Protein AF-A0A7I9V5Q3-F1 (afdb_monomer_lite)

Sequence (51 aa):
MPAPKPPSLDQLRTFLAVFRAGSLSDAARQMGVSQPSVTNHVAALEKWFGK

Secondary structure (DSSP, 8-state):
-PPPPPPPHHHHHHHHHHHHHSSHHHHHHHHTS-HHHHHHHHHHHHHHHT-

Structure (mmCIF, N/CA/C/O backbone):
data_AF-A0A7I9V5Q3-F1
#
_entry.id   AF-A0A7I9V5Q3-F1
#
loop_
_atom_site.group_PDB
_atom_site.id
_atom_site.type_symbol
_atom_site.label_atom_id
_atom_site.label_alt_id
_atom_site.label_comp_id
_atom_site.label_asym_id
_atom_site.label_entity_id
_atom_site.label_seq_id
_atom_site.pdbx_PDB_ins_code
_atom_site.Cartn_x
_atom_site.Cartn_y
_atom_site.Cartn_z
_atom_site.occupancy
_atom_site.B_iso_or_equiv
_atom_site.auth_seq_id
_atom_site.auth_comp_id
_atom_site.auth_asym_id
_atom_site.auth_atom_id
_atom_site.pdbx_PDB_model_num
ATOM 1 N N . MET A 1 1 ? 16.997 13.208 -17.194 1.00 56.22 1 MET A N 1
ATOM 2 C CA . MET A 1 1 ? 16.440 12.556 -15.988 1.00 56.22 1 MET A CA 1
ATOM 3 C C . MET A 1 1 ? 16.372 11.063 -16.262 1.00 56.22 1 MET A C 1
ATOM 5 O O . MET A 1 1 ? 15.903 10.724 -17.344 1.00 56.22 1 MET A O 1
ATOM 9 N N . PRO A 1 2 ? 16.878 10.177 -15.388 1.00 67.56 2 PRO A N 1
ATOM 10 C CA . PRO A 1 2 ? 16.679 8.743 -15.578 1.00 67.56 2 PRO A CA 1
ATOM 11 C C . PRO A 1 2 ? 15.176 8.432 -15.547 1.00 67.56 2 PRO A C 1
ATOM 13 O O . PRO A 1 2 ? 14.442 9.021 -14.753 1.00 67.56 2 PRO A O 1
ATOM 16 N N . ALA A 1 3 ? 14.721 7.546 -16.434 1.00 71.19 3 ALA A N 1
ATOM 17 C CA . ALA A 1 3 ? 13.330 7.104 -16.454 1.00 71.19 3 ALA A CA 1
ATOM 18 C C . ALA A 1 3 ? 12.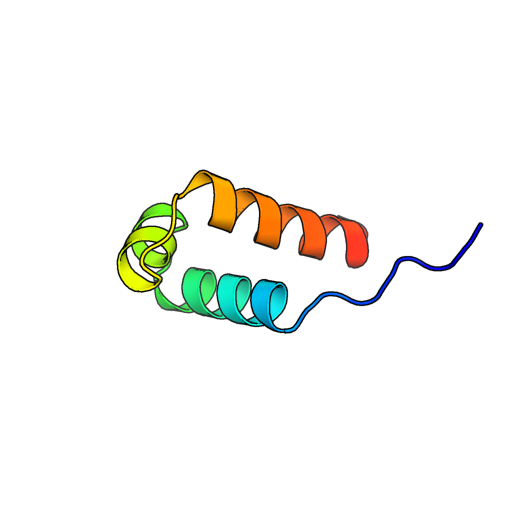959 6.461 -15.100 1.00 71.19 3 ALA A C 1
ATOM 20 O O . ALA A 1 3 ? 13.803 5.786 -14.498 1.00 71.19 3 ALA A O 1
ATOM 21 N N . PRO A 1 4 ? 11.728 6.663 -14.593 1.00 79.81 4 PRO A N 1
ATOM 22 C CA . PRO A 1 4 ? 11.313 6.086 -13.323 1.00 79.81 4 PRO A CA 1
ATOM 23 C C . PRO A 1 4 ? 11.377 4.557 -13.397 1.00 79.81 4 PRO A C 1
ATOM 25 O O . PRO A 1 4 ? 10.890 3.944 -14.350 1.00 79.81 4 PRO A O 1
ATOM 28 N N . LYS A 1 5 ? 11.997 3.933 -12.387 1.00 87.69 5 LYS A N 1
ATOM 29 C CA . LYS A 1 5 ? 12.125 2.472 -12.322 1.00 87.69 5 LYS A CA 1
ATOM 30 C C . LYS A 1 5 ? 10.726 1.844 -12.380 1.00 87.69 5 LYS A C 1
ATOM 32 O O . LYS A 1 5 ? 9.863 2.306 -11.635 1.00 87.69 5 LYS A O 1
ATOM 37 N N . PRO A 1 6 ? 10.499 0.816 -13.217 1.00 91.75 6 PRO A N 1
ATOM 38 C CA . PRO A 1 6 ? 9.211 0.142 -13.269 1.00 91.75 6 PRO A CA 1
ATOM 39 C C . PRO A 1 6 ? 8.820 -0.395 -11.887 1.00 91.75 6 PRO A C 1
ATOM 41 O O . PRO A 1 6 ? 9.704 -0.789 -11.110 1.00 91.75 6 PRO A O 1
ATOM 44 N N . PRO A 1 7 ? 7.517 -0.424 -11.573 1.00 94.06 7 PRO A N 1
ATOM 45 C CA . PRO A 1 7 ? 7.053 -0.923 -10.295 1.00 94.06 7 PRO A CA 1
ATOM 46 C C . PRO A 1 7 ? 7.418 -2.393 -10.095 1.00 94.06 7 PRO A C 1
ATOM 48 O O . PRO A 1 7 ? 7.472 -3.186 -11.038 1.00 94.06 7 PRO A O 1
ATOM 51 N N . SER A 1 8 ? 7.673 -2.765 -8.843 1.00 95.69 8 SER A N 1
ATOM 52 C CA . SER A 1 8 ? 7.936 -4.152 -8.476 1.00 95.69 8 SER A CA 1
ATOM 53 C C . SER A 1 8 ? 6.654 -4.986 -8.533 1.00 95.69 8 SER A C 1
ATOM 55 O O . SER A 1 8 ? 5.537 -4.479 -8.400 1.00 95.69 8 SER A O 1
ATOM 57 N N . LEU A 1 9 ? 6.806 -6.305 -8.665 1.00 96.62 9 LEU A N 1
ATOM 58 C CA . LEU A 1 9 ? 5.666 -7.219 -8.580 1.00 96.62 9 LEU A CA 1
ATOM 59 C C . LEU A 1 9 ? 4.953 -7.124 -7.227 1.00 96.62 9 LEU A C 1
ATOM 61 O O . LEU A 1 9 ? 3.742 -7.305 -7.173 1.00 96.62 9 LEU A O 1
ATOM 65 N N . ASP A 1 10 ? 5.669 -6.807 -6.149 1.00 95.81 10 ASP A N 1
ATOM 66 C CA . ASP A 1 10 ? 5.062 -6.659 -4.825 1.00 95.81 10 ASP A CA 1
ATOM 67 C C . ASP A 1 10 ? 4.185 -5.417 -4.734 1.00 95.81 10 ASP A C 1
ATOM 69 O O . ASP A 1 10 ? 3.112 -5.474 -4.133 1.00 95.81 10 ASP A O 1
ATOM 73 N N . GLN A 1 11 ? 4.566 -4.327 -5.402 1.00 96.38 11 GLN A N 1
ATOM 74 C CA . GLN A 1 11 ? 3.708 -3.153 -5.534 1.00 96.38 11 GLN A CA 1
ATOM 75 C C . GLN A 1 11 ? 2.423 -3.504 -6.294 1.00 96.38 11 GLN A C 1
ATOM 77 O O . GLN A 1 11 ? 1.327 -3.239 -5.802 1.00 96.38 11 GLN A O 1
ATOM 82 N N . LEU A 1 12 ? 2.535 -4.189 -7.438 1.00 97.25 12 LEU A N 1
ATOM 83 C CA . LEU A 1 12 ? 1.375 -4.614 -8.234 1.00 97.25 12 LEU A CA 1
ATOM 84 C C . LEU A 1 12 ? 0.469 -5.603 -7.479 1.00 97.25 12 LEU A C 1
ATOM 86 O O . LEU A 1 12 ? -0.755 -5.481 -7.518 1.00 97.25 12 LEU A O 1
ATOM 90 N N . ARG A 1 13 ? 1.050 -6.560 -6.745 1.00 97.44 13 ARG A N 1
ATOM 91 C CA . ARG A 1 13 ? 0.305 -7.489 -5.877 1.00 97.44 13 ARG A CA 1
ATOM 92 C C . ARG A 1 13 ? -0.429 -6.750 -4.769 1.00 97.44 13 ARG A C 1
ATOM 94 O O . ARG A 1 13 ? -1.592 -7.048 -4.520 1.00 97.44 13 ARG A O 1
ATOM 101 N N . THR A 1 14 ? 0.237 -5.784 -4.139 1.00 98.00 14 THR A N 1
ATOM 102 C CA . THR A 1 14 ? -0.360 -4.956 -3.088 1.00 98.00 14 THR A CA 1
ATOM 103 C C . THR A 1 14 ? -1.550 -4.172 -3.633 1.00 98.00 1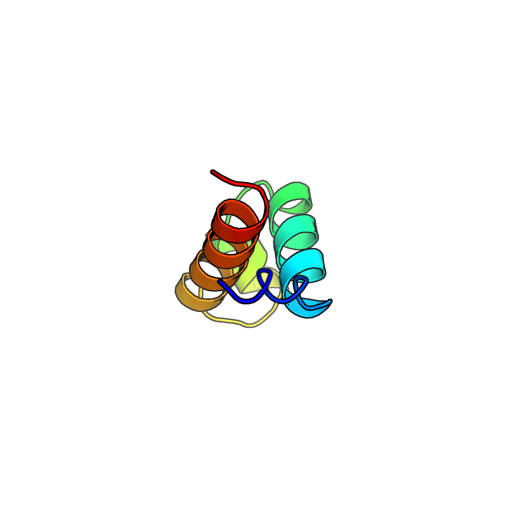4 THR A C 1
ATOM 105 O O . THR A 1 14 ? -2.619 -4.186 -3.034 1.00 98.00 14 THR A O 1
ATOM 108 N N . PHE A 1 15 ? -1.414 -3.570 -4.815 1.00 97.69 15 PHE A N 1
ATOM 109 C CA . PHE A 1 15 ? -2.514 -2.878 -5.483 1.00 97.69 15 PHE A CA 1
ATOM 110 C C . PHE A 1 15 ? -3.710 -3.797 -5.768 1.00 97.69 15 PHE A C 1
ATOM 112 O O . PHE A 1 15 ? -4.846 -3.452 -5.446 1.00 97.69 15 PHE A O 1
ATOM 119 N N . LEU A 1 16 ? -3.472 -5.001 -6.299 1.00 98.12 16 LEU A N 1
ATOM 120 C CA . LEU A 1 16 ? -4.538 -5.983 -6.524 1.00 98.12 16 LEU A CA 1
ATOM 121 C C . LEU A 1 16 ? -5.193 -6.452 -5.218 1.00 98.12 16 LEU A C 1
ATOM 123 O O . LEU A 1 16 ? -6.402 -6.679 -5.193 1.00 98.12 16 LEU A O 1
ATOM 127 N N . ALA A 1 17 ? -4.421 -6.599 -4.139 1.00 98.31 17 ALA A N 1
ATOM 128 C CA . ALA A 1 17 ? -4.955 -6.943 -2.825 1.00 98.31 17 ALA A CA 1
ATOM 129 C C . ALA A 1 17 ? -5.875 -5.836 -2.291 1.00 98.31 17 ALA A C 1
ATOM 131 O 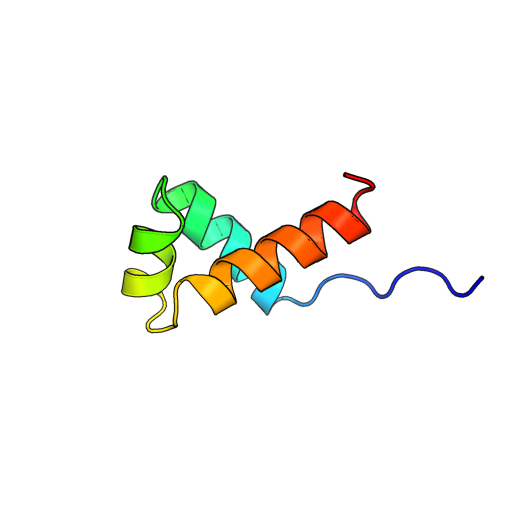O . ALA A 1 17 ? -6.975 -6.135 -1.835 1.00 98.31 17 ALA A O 1
ATOM 132 N N . VAL A 1 18 ? -5.479 -4.566 -2.428 1.00 98.44 18 VAL A N 1
ATOM 133 C CA . VAL A 1 18 ? -6.310 -3.405 -2.065 1.00 98.44 18 VAL A CA 1
ATOM 134 C C . VAL A 1 18 ? -7.592 -3.364 -2.888 1.00 98.44 18 VAL A C 1
ATOM 136 O O . VAL A 1 18 ? -8.669 -3.226 -2.315 1.00 98.44 18 VAL A O 1
ATOM 139 N N . PHE A 1 19 ? -7.500 -3.556 -4.205 1.00 98.19 19 PHE A N 1
ATOM 140 C CA . PHE A 1 19 ? -8.670 -3.600 -5.084 1.00 98.19 19 PHE A CA 1
ATOM 141 C C . PHE A 1 19 ? -9.663 -4.702 -4.683 1.00 98.19 19 PHE A C 1
ATOM 143 O O . PHE A 1 19 ? -10.864 -4.461 -4.630 1.00 98.19 19 PHE A O 1
ATOM 150 N N . ARG A 1 20 ? -9.169 -5.904 -4.358 1.00 98.19 20 ARG A N 1
ATOM 151 C CA . ARG A 1 20 ? -10.011 -7.044 -3.952 1.00 98.19 20 ARG A CA 1
ATOM 152 C C . ARG A 1 20 ? -10.602 -6.888 -2.554 1.00 98.19 20 ARG A C 1
ATOM 154 O O . ARG A 1 20 ? -11.728 -7.313 -2.329 1.00 98.19 20 ARG A O 1
ATOM 161 N N . ALA A 1 21 ? -9.840 -6.321 -1.623 1.00 98.06 21 ALA A N 1
ATOM 162 C CA . ALA A 1 21 ? -10.284 -6.109 -0.251 1.00 98.06 21 ALA A CA 1
ATOM 163 C C . ALA A 1 21 ? -11.214 -4.892 -0.109 1.00 98.06 21 ALA A C 1
ATOM 165 O O . ALA A 1 21 ? -11.961 -4.815 0.859 1.00 98.06 21 ALA A O 1
ATOM 166 N N . GLY A 1 22 ? -11.148 -3.928 -1.035 1.00 98.00 22 GLY A N 1
ATOM 167 C CA . GLY A 1 22 ? -11.899 -2.669 -0.975 1.00 98.00 22 GLY A CA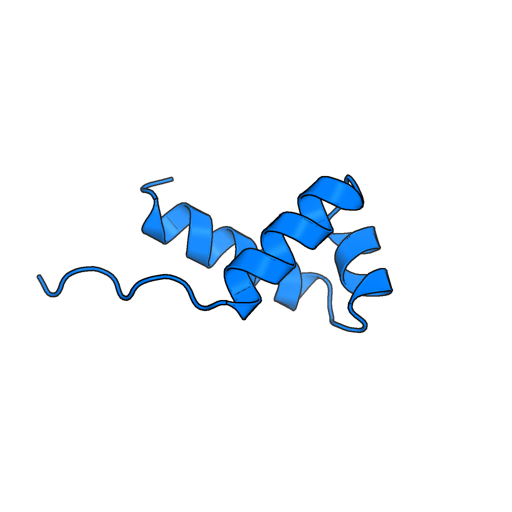 1
ATOM 168 C C . GLY A 1 22 ? -11.365 -1.660 0.052 1.00 98.00 22 GLY A C 1
ATOM 169 O O . GLY A 1 22 ? -11.928 -0.579 0.198 1.00 98.00 22 GLY A O 1
ATOM 170 N N . SER A 1 23 ? -10.283 -1.990 0.765 1.00 97.75 23 SER A N 1
ATOM 171 C CA . SER A 1 23 ? -9.704 -1.174 1.837 1.00 97.75 23 SER A CA 1
ATOM 172 C C . SER A 1 23 ? -8.211 -1.462 2.016 1.00 97.75 23 SER A C 1
ATOM 174 O O . SER A 1 23 ? -7.775 -2.614 1.956 1.00 97.75 23 SER A O 1
ATOM 176 N N . LEU A 1 24 ? -7.423 -0.415 2.298 1.00 97.94 24 LEU A N 1
ATOM 177 C CA . LEU A 1 24 ? -5.992 -0.528 2.624 1.00 97.94 24 LEU A CA 1
ATOM 178 C C . LEU A 1 24 ? -5.764 -1.356 3.896 1.00 97.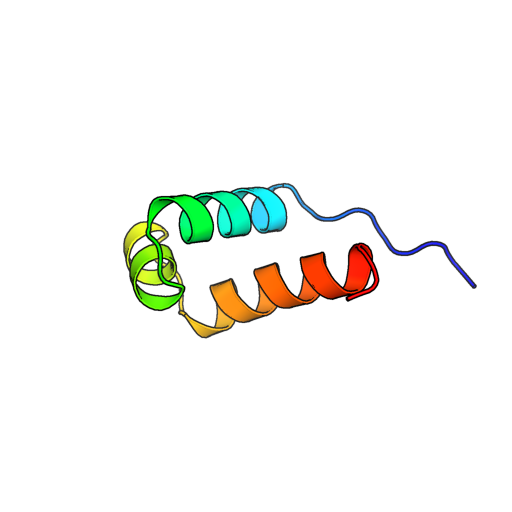94 24 LEU A C 1
ATOM 180 O O . LEU A 1 24 ? -4.843 -2.170 3.950 1.00 97.94 24 LEU A O 1
ATOM 184 N N . SER A 1 25 ? -6.608 -1.163 4.912 1.00 98.12 25 SER A N 1
ATOM 185 C CA . SER A 1 25 ? -6.486 -1.849 6.203 1.00 98.12 25 SER A CA 1
ATOM 186 C C . SER A 1 25 ? -6.814 -3.338 6.088 1.00 98.12 25 SER A C 1
ATOM 188 O O . SER A 1 25 ? -6.103 -4.169 6.653 1.00 98.12 25 SER A O 1
ATOM 190 N N . ASP A 1 26 ? -7.847 -3.694 5.319 1.00 98.38 26 ASP A N 1
ATOM 191 C CA . ASP A 1 26 ? -8.196 -5.100 5.093 1.00 98.38 26 ASP A CA 1
ATOM 192 C C . ASP A 1 26 ? -7.157 -5.808 4.219 1.00 98.38 26 ASP A C 1
ATOM 194 O O . ASP A 1 26 ? -6.793 -6.946 4.516 1.00 98.38 26 ASP A O 1
ATOM 198 N N . ALA A 1 27 ? -6.616 -5.132 3.200 1.00 98.44 27 ALA A N 1
ATOM 199 C CA . ALA A 1 27 ? -5.518 -5.665 2.398 1.00 98.44 27 ALA A CA 1
ATOM 200 C C . ALA A 1 27 ? -4.261 -5.910 3.241 1.00 98.44 27 ALA A C 1
ATOM 202 O O . ALA A 1 27 ? -3.654 -6.973 3.135 1.00 98.44 27 ALA A O 1
ATOM 203 N N . ALA A 1 28 ? -3.901 -4.976 4.125 1.00 98.31 28 ALA A N 1
ATOM 204 C CA . ALA A 1 28 ? -2.770 -5.135 5.037 1.00 98.31 28 ALA A CA 1
ATOM 205 C C . ALA A 1 28 ? -2.943 -6.353 5.955 1.00 98.31 28 ALA A C 1
ATOM 207 O O . ALA A 1 28 ? -2.036 -7.181 6.060 1.00 98.31 28 ALA A O 1
ATOM 208 N N . ARG A 1 29 ? -4.140 -6.512 6.540 1.00 98.19 29 ARG A N 1
ATOM 209 C CA . ARG A 1 29 ? -4.490 -7.674 7.369 1.00 98.19 29 ARG A CA 1
ATOM 210 C C . ARG A 1 29 ? -4.401 -8.985 6.583 1.00 98.19 29 ARG A C 1
ATOM 212 O O . ARG A 1 29 ? -3.847 -9.949 7.095 1.00 98.19 29 ARG A O 1
ATOM 219 N N . GLN A 1 30 ? -4.915 -9.024 5.352 1.00 97.62 30 GLN A N 1
ATOM 220 C CA . GLN A 1 30 ? -4.864 -10.216 4.492 1.00 97.62 30 GLN A CA 1
ATOM 221 C C . GLN A 1 30 ? -3.440 -10.557 4.032 1.00 97.62 30 GLN A C 1
ATOM 223 O O . GLN A 1 30 ? -3.103 -11.729 3.902 1.00 97.62 30 GLN A O 1
ATOM 228 N N . MET A 1 31 ? -2.603 -9.547 3.791 1.00 97.25 31 MET A N 1
ATOM 229 C CA . MET A 1 31 ? -1.216 -9.718 3.353 1.00 97.25 31 MET A CA 1
ATOM 230 C C . MET A 1 31 ? -0.228 -9.958 4.506 1.00 97.25 31 MET A C 1
ATOM 232 O O . MET A 1 31 ? 0.936 -10.243 4.241 1.00 97.25 31 MET A O 1
ATOM 236 N N . GLY A 1 32 ? -0.656 -9.834 5.768 1.00 98.06 32 GLY A N 1
ATOM 237 C CA . GLY A 1 32 ? 0.217 -10.004 6.935 1.00 98.06 32 GLY A CA 1
ATOM 238 C C . GLY A 1 32 ? 1.268 -8.898 7.089 1.00 98.06 32 GLY A C 1
ATOM 239 O O . GLY A 1 32 ? 2.343 -9.142 7.631 1.00 98.06 32 GLY A O 1
ATOM 240 N N . VAL A 1 33 ? 0.980 -7.689 6.598 1.00 97.81 33 VAL A N 1
ATOM 241 C CA . VAL A 1 33 ? 1.886 -6.529 6.651 1.00 97.81 33 VAL A CA 1
ATOM 242 C C . VAL A 1 33 ? 1.234 -5.350 7.367 1.00 97.81 33 VAL A C 1
ATOM 244 O O . VAL A 1 33 ? 0.035 -5.344 7.644 1.00 97.81 33 VAL A O 1
ATOM 247 N N . SER A 1 34 ? 2.021 -4.313 7.653 1.00 98.31 34 SER A N 1
ATOM 248 C CA . SER A 1 34 ? 1.482 -3.071 8.206 1.00 98.31 34 SER A CA 1
ATOM 249 C C . SER A 1 34 ? 0.677 -2.293 7.152 1.00 98.31 34 SER A C 1
ATOM 251 O O . SER A 1 34 ? 1.027 -2.283 5.969 1.00 98.31 34 SER A O 1
ATOM 253 N N . GLN A 1 35 ? -0.376 -1.587 7.571 1.00 97.81 35 GLN A N 1
ATOM 254 C CA . GLN A 1 35 ? -1.135 -0.702 6.678 1.00 97.81 35 GLN A CA 1
ATOM 255 C C . GLN A 1 35 ? -0.271 0.412 6.049 1.00 97.81 35 GLN A C 1
ATOM 257 O O . GLN A 1 35 ? -0.416 0.637 4.846 1.00 97.81 35 GLN A O 1
ATOM 262 N N . PRO A 1 36 ? 0.696 1.033 6.757 1.00 98.31 36 PRO A N 1
ATOM 263 C CA . PRO A 1 36 ? 1.651 1.949 6.131 1.00 98.31 36 PRO A CA 1
ATOM 264 C C . PRO A 1 36 ? 2.468 1.319 4.994 1.00 98.31 36 PRO A C 1
ATOM 266 O O . PRO A 1 36 ? 2.725 1.983 3.994 1.00 98.31 36 PRO A O 1
ATOM 269 N N . SER A 1 37 ? 2.841 0.036 5.095 1.00 97.75 37 SER A N 1
ATOM 270 C CA . SER A 1 37 ? 3.539 -0.676 4.010 1.00 97.75 37 SER A CA 1
ATOM 271 C C . SER A 1 37 ? 2.681 -0.748 2.744 1.00 97.75 37 SER A C 1
ATOM 273 O O . SER A 1 37 ? 3.175 -0.478 1.650 1.00 97.75 37 SER A O 1
ATOM 275 N N . VAL A 1 38 ? 1.388 -1.052 2.899 1.00 98.19 38 VAL A N 1
ATOM 276 C CA . VAL A 1 38 ? 0.426 -1.084 1.787 1.00 98.19 38 VAL A CA 1
ATOM 277 C C . VAL A 1 38 ? 0.273 0.300 1.159 1.00 98.19 38 VAL A C 1
ATOM 279 O O . VAL A 1 38 ? 0.405 0.436 -0.056 1.00 98.19 38 VAL A O 1
ATOM 282 N N . THR A 1 39 ? 0.072 1.333 1.980 1.00 98.00 39 THR A N 1
ATOM 283 C CA . THR A 1 39 ? -0.034 2.727 1.524 1.00 98.00 39 THR A CA 1
ATOM 284 C C . THR A 1 39 ? 1.206 3.162 0.742 1.00 98.00 39 THR A C 1
ATOM 286 O O . THR A 1 39 ? 1.079 3.708 -0.350 1.00 98.00 39 THR A O 1
ATOM 289 N N . ASN A 1 40 ?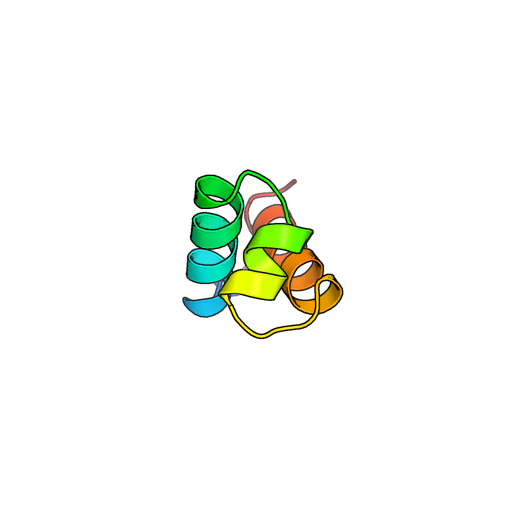 2.408 2.855 1.239 1.00 97.75 40 ASN A N 1
ATOM 290 C CA . ASN A 1 40 ? 3.660 3.200 0.562 1.00 97.75 40 ASN A CA 1
ATOM 291 C C . ASN A 1 40 ? 3.808 2.497 -0.795 1.00 97.75 40 ASN A C 1
ATOM 293 O O . ASN A 1 40 ? 4.300 3.095 -1.752 1.00 97.75 40 ASN A O 1
ATOM 297 N N . HIS A 1 41 ? 3.383 1.235 -0.902 1.00 97.25 41 HIS A N 1
ATOM 298 C CA . HIS A 1 41 ? 3.398 0.507 -2.171 1.00 97.25 41 HIS A CA 1
ATOM 299 C C . HIS A 1 41 ? 2.432 1.105 -3.199 1.00 97.25 41 HIS A C 1
ATOM 301 O O . HIS A 1 41 ? 2.804 1.230 -4.366 1.00 97.25 41 HIS A O 1
ATOM 307 N N . VAL A 1 42 ? 1.224 1.496 -2.778 1.00 96.62 42 VAL A N 1
ATOM 308 C CA . VAL A 1 42 ? 0.234 2.139 -3.658 1.00 96.62 42 VAL A CA 1
ATOM 309 C C . VAL A 1 42 ? 0.709 3.529 -4.086 1.00 96.62 42 VAL A C 1
ATOM 311 O O . VAL A 1 42 ? 0.734 3.808 -5.280 1.00 96.62 42 VAL A O 1
ATOM 314 N N . ALA A 1 43 ? 1.211 4.349 -3.159 1.00 95.75 43 ALA A N 1
ATOM 315 C CA . ALA A 1 43 ? 1.743 5.676 -3.473 1.00 95.75 43 ALA A CA 1
ATOM 316 C C . ALA A 1 43 ? 2.927 5.620 -4.456 1.00 95.75 43 ALA A C 1
ATOM 318 O O . ALA A 1 43 ? 3.074 6.465 -5.338 1.00 95.75 43 ALA A O 1
ATOM 319 N N . ALA A 1 44 ? 3.780 4.598 -4.340 1.00 94.81 44 ALA A N 1
ATOM 320 C CA . ALA A 1 44 ? 4.875 4.397 -5.282 1.00 94.81 44 ALA A CA 1
ATOM 321 C C . ALA A 1 44 ? 4.385 4.027 -6.695 1.00 94.81 44 ALA A C 1
ATOM 323 O O . ALA A 1 44 ? 5.023 4.422 -7.672 1.00 94.81 44 ALA A O 1
ATOM 324 N N . LEU A 1 45 ? 3.264 3.304 -6.812 1.00 95.25 45 LEU A N 1
ATOM 325 C CA . LEU A 1 45 ? 2.612 3.046 -8.099 1.00 95.25 45 LEU A CA 1
ATOM 326 C C . LEU A 1 45 ? 2.006 4.318 -8.682 1.00 95.25 45 LEU A C 1
ATOM 328 O O . LEU A 1 45 ? 2.268 4.618 -9.843 1.00 95.25 45 LEU A O 1
ATOM 332 N N . GLU A 1 46 ? 1.238 5.069 -7.891 1.00 94.56 46 GLU A N 1
ATOM 333 C CA . GLU A 1 46 ? 0.620 6.335 -8.314 1.00 94.56 46 GLU A CA 1
ATOM 334 C C . GLU A 1 46 ? 1.677 7.287 -8.880 1.00 94.56 46 GLU A C 1
ATOM 336 O O . GLU A 1 46 ? 1.578 7.704 -10.038 1.00 94.56 46 GLU A O 1
ATOM 341 N N . LYS A 1 47 ? 2.779 7.459 -8.138 1.00 93.06 47 LYS A N 1
ATOM 342 C CA . LYS A 1 47 ? 3.924 8.270 -8.557 1.00 93.06 47 LYS A CA 1
ATOM 343 C C . LYS A 1 47 ? 4.529 7.815 -9.885 1.00 93.06 47 LYS A C 1
ATOM 345 O O . LYS A 1 47 ? 4.983 8.648 -10.667 1.00 93.06 47 LYS A O 1
ATOM 350 N N . TRP A 1 48 ? 4.584 6.508 -10.143 1.00 93.06 48 TRP A N 1
ATOM 351 C CA . TRP A 1 48 ? 5.115 5.979 -11.401 1.00 93.06 48 TRP A CA 1
ATOM 352 C C . TRP A 1 48 ? 4.176 6.250 -12.584 1.00 93.06 48 TRP A C 1
ATOM 354 O O . TRP A 1 48 ? 4.644 6.595 -13.667 1.00 93.06 48 TRP A O 1
ATOM 364 N N . PHE A 1 49 ? 2.862 6.148 -12.372 1.00 90.62 49 PHE A N 1
ATOM 365 C CA . PHE A 1 49 ? 1.840 6.439 -13.384 1.00 90.62 49 PHE A CA 1
ATOM 366 C C . PHE A 1 49 ? 1.559 7.941 -13.575 1.00 90.62 49 PHE A C 1
ATOM 368 O O . PHE A 1 49 ? 0.785 8.303 -14.461 1.00 90.62 49 PHE A O 1
ATOM 375 N N . GLY A 1 50 ? 2.191 8.816 -12.788 1.00 84.06 50 GLY A N 1
ATOM 376 C CA . GLY A 1 50 ? 2.045 10.268 -12.900 1.00 84.06 50 GLY A CA 1
ATOM 377 C C . GLY A 1 50 ? 0.832 10.836 -12.161 1.00 84.06 50 GLY A C 1
ATOM 378 O O . GLY A 1 50 ? 0.318 11.878 -12.568 1.00 84.06 50 GLY A O 1
ATOM 379 N N . LYS A 1 51 ? 0.373 10.156 -11.106 1.00 61.97 51 LYS A N 1
ATOM 380 C CA . LYS A 1 51 ? -0.572 10.695 -10.122 1.00 61.97 51 LYS A CA 1
ATOM 381 C C . LYS A 1 51 ? 0.117 11.021 -8.805 1.00 61.97 51 LYS A C 1
ATOM 383 O O . LYS A 1 51 ? 1.084 10.311 -8.447 1.00 61.97 51 LYS A O 1
#

Foldseek 3Di:
DPQPDDADVVLVVLVVLCVVQVHLCSSCVVVVHDSVVSVVSPVSVCVNVPD

Radius of gyration: 11.25 Å; chains: 1; bounding box: 29×23×25 Å

Organism: NCBI:txid589161

pLDDT: mean 93.56, std 9.42, range [56.22, 98.44]

InterPro domains:
  IPR000847 LysR, HTH, N-terminal domain [PF00126] (9-50)
  IPR000847 LysR, HTH, N-terminal domain [PS50931] (7-51)
  IPR036388 Winged helix-like DNA-binding domain superfamily [G3DSA:1.10.10.10] (7-51)
  IPR036390 Winged helix DNA-binding domain superfamily [SSF46785] (7-50)